Protein AF-A0A397GED1-F1 (afdb_monomer_lite)

Organism: Aspergillus thermomutatus (NCBI:txid41047)

Secondary structure (DSSP, 8-state):
-GGGS-HHHHHHTT--SPPPSSHHHHHHHHHH-HHHHHHH-HHHHHHHHHHHHHHHHHHHTS-HHHHHHHHHTT-

pLDDT: mean 95.15, std 4.23, range [76.38, 98.56]

InterPro domains:
  IPR008146 Glutamine synthetase, catalytic domain [PF00120] (5-61)
  IPR014746 Glutamine synthetase/guanido kinase, catalytic domain [SSF55931] (14-73)

Sequence (75 aa):
DAATLTDAQRQDLGITTPLPKTLAQSLDALESDLALRELLGPFLVRNYVIVKRAEAKKLAAMGDEERRTWLIERY

Foldseek 3Di:
DLVPDDPVRCVVVVVPDDDDPDPVSVLVVLLPDPVNCVVVPVVVSVVVSVVSVVVVVVLVPDDPVRSVVVVVVPD

Structure (mmCIF, N/CA/C/O backbone):
data_AF-A0A397GED1-F1
#
_entry.id   AF-A0A397GED1-F1
#
loop_
_atom_site.group_PDB
_atom_site.id
_atom_site.type_symbol
_atom_site.label_atom_id
_atom_site.label_alt_id
_atom_site.label_comp_id
_atom_site.label_asym_id
_atom_site.label_entity_id
_atom_site.label_seq_id
_atom_site.pdbx_PDB_ins_code
_atom_site.Cartn_x
_atom_site.Cartn_y
_atom_site.Cartn_z
_atom_site.occupancy
_atom_site.B_iso_or_equiv
_atom_site.auth_seq_id
_atom_site.auth_comp_id
_atom_site.auth_asym_id
_atom_site.auth_atom_id
_atom_site.pdbx_PDB_model_num
ATOM 1 N N . ASP A 1 1 ? -4.072 16.807 11.901 1.00 76.38 1 ASP A N 1
ATOM 2 C CA . ASP A 1 1 ? -3.749 15.724 10.957 1.00 76.38 1 ASP A CA 1
ATOM 3 C C . ASP A 1 1 ? -3.220 14.549 11.773 1.00 76.38 1 ASP A C 1
ATOM 5 O O . ASP A 1 1 ? -2.404 14.775 12.657 1.00 76.38 1 ASP A O 1
ATOM 9 N N . ALA A 1 2 ? -3.702 13.322 11.559 1.00 78.00 2 ALA A N 1
ATOM 10 C CA . ALA A 1 2 ? -3.199 12.166 12.306 1.00 78.00 2 ALA A CA 1
ATOM 11 C C . ALA A 1 2 ? -1.692 11.961 12.072 1.00 78.00 2 ALA A C 1
ATOM 13 O O . ALA A 1 2 ? -1.001 11.452 12.950 1.00 78.00 2 ALA A O 1
ATOM 14 N N . ALA A 1 3 ? -1.161 12.408 10.926 1.00 82.75 3 ALA A N 1
ATOM 15 C CA . ALA A 1 3 ? 0.264 12.335 10.626 1.00 82.75 3 ALA A CA 1
ATOM 16 C C . ALA A 1 3 ? 1.140 13.180 11.569 1.00 82.75 3 ALA A C 1
ATOM 18 O O . ALA A 1 3 ? 2.291 12.808 11.786 1.00 82.75 3 ALA A O 1
A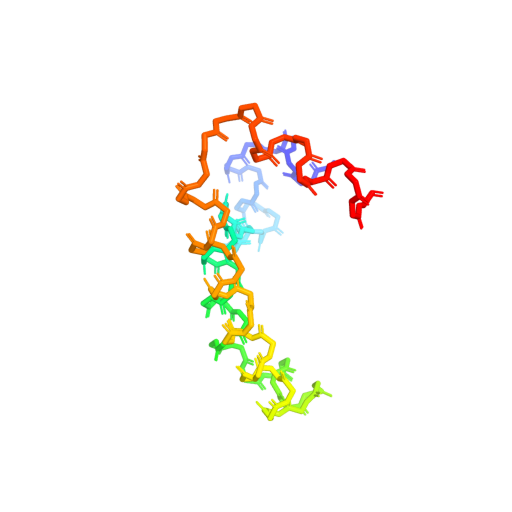TOM 19 N N . THR A 1 4 ? 0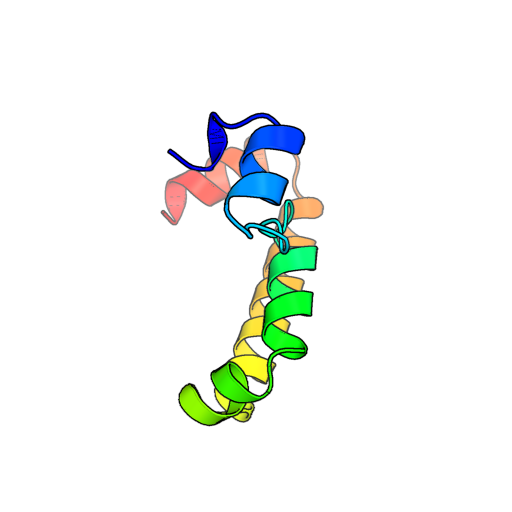.610 14.249 12.176 1.00 90.00 4 THR A N 1
ATOM 20 C CA . THR A 1 4 ? 1.375 15.166 13.045 1.00 90.00 4 THR A CA 1
ATOM 21 C C . THR A 1 4 ? 1.416 14.740 14.513 1.00 90.00 4 THR A C 1
ATOM 23 O O . THR A 1 4 ? 2.035 15.422 15.324 1.00 90.00 4 THR A O 1
ATOM 26 N N . LEU A 1 5 ? 0.730 13.655 14.876 1.00 91.50 5 LEU A N 1
ATOM 27 C CA . LEU A 1 5 ? 0.654 13.166 16.251 1.00 91.50 5 LEU A CA 1
ATOM 28 C C . LEU A 1 5 ? 1.857 12.290 16.602 1.00 91.50 5 LEU A C 1
ATOM 30 O O . LEU A 1 5 ? 2.305 11.476 15.784 1.00 91.50 5 LEU A O 1
ATOM 34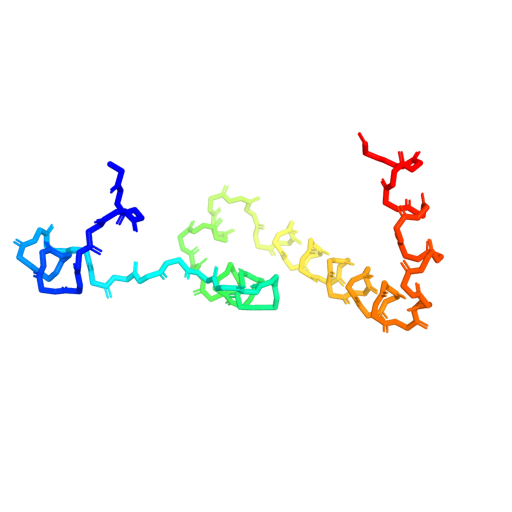 N N . THR A 1 6 ? 2.325 12.403 17.844 1.00 92.62 6 THR A N 1
ATOM 35 C CA . THR A 1 6 ? 3.248 11.420 18.423 1.00 92.62 6 THR A CA 1
ATOM 36 C C . THR A 1 6 ? 2.545 10.076 18.603 1.00 92.62 6 THR A C 1
ATOM 38 O O . THR A 1 6 ? 1.315 9.998 18.630 1.00 92.62 6 THR A O 1
ATOM 41 N N . ASP A 1 7 ? 3.316 9.003 18.758 1.00 90.00 7 ASP A N 1
ATOM 42 C CA . ASP A 1 7 ? 2.745 7.667 18.962 1.00 90.00 7 ASP A CA 1
ATOM 43 C C . ASP A 1 7 ? 1.892 7.597 20.240 1.00 90.00 7 ASP A C 1
ATOM 45 O O . ASP A 1 7 ? 0.819 6.999 20.228 1.00 90.00 7 ASP A O 1
ATOM 49 N N . ALA A 1 8 ? 2.295 8.299 21.307 1.00 92.44 8 ALA A N 1
ATOM 50 C CA . ALA A 1 8 ? 1.512 8.402 22.540 1.00 92.44 8 ALA A CA 1
ATOM 51 C C . ALA A 1 8 ? 0.155 9.089 22.307 1.00 92.44 8 ALA A C 1
ATOM 53 O O . ALA A 1 8 ? -0.882 8.568 22.706 1.00 92.44 8 ALA A O 1
ATOM 54 N N . GLN A 1 9 ? 0.138 10.208 21.575 1.00 94.75 9 GLN A N 1
ATOM 55 C CA . GLN A 1 9 ? -1.106 10.908 21.241 1.00 94.75 9 GLN A CA 1
ATOM 56 C C . GLN A 1 9 ? -2.032 10.063 20.355 1.00 94.75 9 GLN A C 1
ATOM 58 O O . GLN A 1 9 ? -3.250 10.144 20.482 1.00 94.75 9 GLN A O 1
ATOM 63 N N . ARG A 1 10 ? -1.477 9.244 19.449 1.00 93.25 10 ARG A N 1
ATOM 64 C CA . ARG A 1 10 ? -2.270 8.300 18.642 1.00 93.25 10 ARG A CA 1
ATOM 65 C C . ARG A 1 10 ? -2.902 7.223 19.514 1.00 93.25 10 ARG A C 1
ATOM 67 O O . ARG A 1 10 ? -4.087 6.943 19.347 1.00 93.25 10 ARG A O 1
ATOM 74 N N . GLN A 1 11 ? -2.129 6.663 20.442 1.00 91.69 11 GLN A N 1
ATOM 75 C CA . GLN A 1 11 ? -2.596 5.653 21.386 1.00 91.69 11 GLN A CA 1
ATOM 76 C C . GLN A 1 11 ? -3.766 6.184 22.229 1.00 91.69 11 GLN A C 1
ATOM 78 O O . GLN A 1 11 ? -4.801 5.521 22.303 1.00 91.69 11 GLN A O 1
ATOM 83 N N . ASP A 1 12 ? -3.639 7.399 22.775 1.00 95.25 12 ASP A N 1
ATOM 84 C CA . ASP A 1 12 ? -4.674 8.053 23.592 1.00 95.25 12 ASP A CA 1
ATOM 85 C C . ASP A 1 12 ? -5.978 8.303 22.818 1.00 95.25 12 ASP A C 1
ATOM 87 O O . ASP A 1 12 ? -7.067 8.285 23.390 1.00 95.25 12 ASP A O 1
ATOM 91 N N . LEU A 1 13 ? -5.884 8.499 21.500 1.00 94.31 13 LEU A N 1
ATOM 92 C CA . LEU A 1 13 ? -7.030 8.693 20.608 1.00 94.31 13 LEU A CA 1
ATOM 93 C C . LEU A 1 13 ? -7.569 7.382 20.008 1.00 94.31 13 LEU A C 1
ATOM 95 O O . LEU A 1 13 ? -8.451 7.418 19.151 1.00 94.31 13 LEU A O 1
ATOM 99 N N . GLY A 1 14 ? -7.036 6.223 20.411 1.00 94.56 14 GLY A N 1
ATOM 100 C CA . GLY A 1 14 ? -7.438 4.918 19.878 1.00 94.56 14 GLY A CA 1
ATOM 101 C C . GLY A 1 14 ? -6.970 4.647 18.443 1.00 94.56 14 GLY A C 1
ATOM 102 O O . GLY A 1 14 ? -7.406 3.675 17.823 1.00 94.56 14 GLY A O 1
ATOM 103 N N . ILE A 1 15 ? -6.059 5.462 17.904 1.00 92.44 15 ILE A N 1
ATOM 104 C CA . ILE A 1 15 ? -5.452 5.272 16.583 1.00 92.44 15 ILE A CA 1
ATOM 105 C C . ILE A 1 15 ? -4.365 4.202 16.712 1.00 92.44 15 ILE A C 1
ATOM 107 O O . ILE A 1 15 ? -3.179 4.487 16.858 1.00 92.44 15 ILE A O 1
ATOM 111 N N . THR A 1 16 ? -4.797 2.946 16.694 1.00 90.06 16 THR A N 1
ATOM 112 C CA . THR A 1 16 ? -3.945 1.775 16.961 1.00 90.06 16 THR A CA 1
ATOM 113 C C . THR A 1 16 ? -3.458 1.080 15.694 1.00 90.06 16 THR A C 1
ATOM 115 O O . THR A 1 16 ? -2.513 0.296 15.741 1.00 90.06 16 THR A O 1
ATOM 118 N N . THR A 1 17 ? -4.071 1.374 14.546 1.00 89.75 17 THR A N 1
ATOM 119 C CA . THR A 1 17 ? -3.700 0.795 13.251 1.00 89.75 17 THR A CA 1
ATOM 120 C C . THR A 1 17 ? -3.063 1.868 12.365 1.00 89.75 17 THR A C 1
ATOM 122 O O . THR A 1 17 ? -3.770 2.745 11.863 1.00 89.75 17 THR A O 1
ATOM 125 N N . PRO A 1 18 ? -1.733 1.851 12.169 1.00 87.94 18 PRO A N 1
ATOM 126 C CA . PRO A 1 18 ? -1.075 2.781 11.262 1.00 87.94 18 PRO A CA 1
ATOM 127 C C . PRO A 1 18 ? -1.397 2.440 9.804 1.00 87.94 18 PRO A C 1
ATOM 129 O O . PRO A 1 18 ? -1.584 1.276 9.447 1.00 87.94 18 PRO A O 1
ATOM 132 N N . LEU A 1 19 ? -1.396 3.457 8.941 1.00 91.75 19 LEU A N 1
ATOM 133 C CA . LEU A 1 19 ? -1.485 3.228 7.502 1.00 91.75 19 LEU A CA 1
ATOM 134 C C . LEU A 1 19 ? -0.257 2.444 6.999 1.00 91.75 19 LEU A C 1
ATOM 136 O O . LEU A 1 19 ? 0.862 2.678 7.476 1.00 91.75 19 LEU A O 1
ATOM 140 N N . PRO A 1 20 ? -0.439 1.561 6.002 1.00 96.06 20 PRO A N 1
ATOM 141 C CA . PRO A 1 20 ? 0.663 0.940 5.279 1.00 96.06 20 PRO A CA 1
ATOM 142 C C . PRO A 1 20 ? 1.648 1.979 4.723 1.00 96.06 20 PRO A C 1
ATOM 144 O O . PRO A 1 20 ? 1.237 2.998 4.170 1.00 96.06 20 PRO A O 1
ATOM 147 N N . LYS A 1 21 ? 2.953 1.717 4.842 1.00 95.12 21 LYS A N 1
ATOM 148 C CA . LYS A 1 21 ? 4.027 2.636 4.415 1.00 95.12 21 LYS A CA 1
ATOM 149 C C . LYS A 1 21 ? 4.542 2.357 3.006 1.00 95.12 21 LYS A C 1
ATOM 151 O O . LYS A 1 21 ? 5.327 3.134 2.472 1.00 95.12 21 LYS A O 1
ATOM 156 N N . THR A 1 22 ? 4.140 1.238 2.413 1.00 96.12 22 THR A N 1
ATOM 157 C CA . THR A 1 22 ? 4.533 0.848 1.059 1.00 96.12 22 THR A CA 1
ATOM 158 C C . THR A 1 22 ? 3.332 0.320 0.294 1.00 96.12 22 THR A C 1
ATOM 160 O O . THR A 1 22 ? 2.400 -0.221 0.889 1.00 96.12 22 THR A O 1
ATOM 163 N N . LEU A 1 23 ? 3.384 0.407 -1.039 1.00 96.56 23 LEU A N 1
ATOM 164 C CA . LEU A 1 23 ? 2.354 -0.179 -1.896 1.00 96.56 23 LEU A CA 1
ATOM 165 C C . LEU A 1 23 ? 2.176 -1.679 -1.618 1.00 96.56 23 LEU A C 1
ATOM 167 O O . LEU A 1 23 ? 1.049 -2.151 -1.579 1.00 96.56 23 LEU A O 1
ATOM 171 N N . ALA A 1 24 ? 3.264 -2.418 -1.376 1.00 97.44 24 ALA A N 1
ATOM 172 C CA . ALA A 1 24 ? 3.186 -3.839 -1.035 1.00 97.44 24 ALA A CA 1
ATOM 173 C C . ALA A 1 24 ? 2.349 -4.066 0.235 1.00 97.44 24 ALA A C 1
ATOM 175 O O . ALA A 1 24 ? 1.389 -4.828 0.199 1.00 97.44 24 ALA A O 1
ATOM 176 N N . GLN A 1 25 ? 2.629 -3.312 1.305 1.00 98.12 25 GLN A N 1
ATOM 177 C CA . GLN A 1 25 ? 1.848 -3.378 2.542 1.00 98.12 25 GLN A CA 1
ATOM 178 C C . GLN A 1 25 ? 0.382 -2.971 2.320 1.00 98.12 25 GLN A C 1
ATOM 180 O O . GLN A 1 25 ? -0.510 -3.567 2.916 1.00 98.12 25 GLN A O 1
ATOM 185 N N . SER A 1 26 ? 0.106 -1.983 1.459 1.00 98.19 26 SER A N 1
ATOM 186 C CA . SER A 1 26 ? -1.269 -1.594 1.115 1.00 98.19 26 SER A CA 1
ATOM 187 C C . SER A 1 26 ? -2.026 -2.711 0.398 1.00 98.19 26 SER A C 1
ATOM 189 O O . SER A 1 26 ? -3.199 -2.935 0.686 1.00 98.19 26 SER A O 1
ATOM 191 N N . LEU A 1 27 ? -1.370 -3.413 -0.530 1.00 98.38 27 LEU A N 1
ATOM 192 C CA . LEU A 1 27 ? -1.975 -4.525 -1.264 1.00 98.38 27 LEU A CA 1
ATOM 193 C C . LEU A 1 27 ? -2.215 -5.735 -0.355 1.00 98.38 27 LEU A C 1
ATOM 195 O O . LEU A 1 27 ? -3.267 -6.357 -0.462 1.00 98.38 27 LEU A O 1
ATOM 199 N N . ASP A 1 28 ? -1.292 -6.025 0.564 1.00 98.25 28 ASP A N 1
ATOM 200 C CA . ASP A 1 28 ? -1.447 -7.104 1.547 1.00 98.25 28 ASP A CA 1
ATOM 201 C C . ASP A 1 28 ? -2.585 -6.806 2.538 1.00 98.25 28 ASP A C 1
ATOM 203 O O . ASP A 1 28 ? -3.386 -7.690 2.857 1.00 98.25 28 ASP A O 1
ATOM 207 N N . ALA A 1 29 ? -2.707 -5.548 2.981 1.00 98.06 29 ALA A N 1
ATOM 208 C CA . ALA A 1 29 ? -3.807 -5.098 3.830 1.00 98.06 29 ALA A CA 1
ATOM 209 C C . ALA A 1 29 ? -5.164 -5.231 3.118 1.00 98.06 29 ALA A C 1
ATOM 211 O O . ALA A 1 29 ? -6.099 -5.789 3.685 1.00 98.06 29 ALA A O 1
ATOM 212 N N . LEU A 1 30 ? -5.257 -4.800 1.854 1.00 98.00 30 LEU A N 1
ATOM 213 C CA . LEU A 1 30 ? -6.476 -4.933 1.049 1.00 98.00 30 LEU A CA 1
ATOM 214 C C . LEU A 1 30 ? -6.852 -6.403 0.793 1.00 98.00 30 LEU A C 1
ATOM 216 O O . LEU A 1 30 ? -8.026 -6.763 0.830 1.00 98.00 30 LEU A O 1
ATOM 220 N N . GLU A 1 31 ? -5.869 -7.265 0.533 1.00 97.56 31 GLU A N 1
ATOM 221 C CA . GLU A 1 31 ? -6.095 -8.699 0.314 1.00 97.56 31 GLU A CA 1
ATOM 222 C C . GLU A 1 31 ? -6.556 -9.418 1.596 1.00 97.56 31 GLU A C 1
ATOM 224 O O . GLU A 1 31 ? -7.269 -10.421 1.519 1.00 97.56 31 GLU A O 1
ATOM 229 N N . SER A 1 32 ? -6.213 -8.885 2.770 1.00 97.50 32 SER A N 1
ATOM 230 C CA . SER A 1 32 ? -6.583 -9.448 4.076 1.00 97.50 32 SER A CA 1
ATOM 231 C C . SER A 1 32 ? -7.902 -8.898 4.640 1.00 97.50 32 SER A C 1
ATOM 233 O O . SER A 1 32 ? -8.481 -9.514 5.533 1.00 97.50 32 SER A O 1
ATOM 235 N N . ASP A 1 33 ? -8.403 -7.774 4.123 1.00 97.75 33 ASP A N 1
ATOM 236 C CA . ASP A 1 33 ? -9.637 -7.142 4.597 1.00 97.75 33 ASP A CA 1
ATOM 237 C C . ASP A 1 33 ? -10.881 -7.799 3.975 1.00 97.75 33 ASP A C 1
ATOM 239 O O . ASP A 1 33 ? -11.264 -7.526 2.835 1.00 97.75 33 ASP A O 1
ATOM 243 N N . LEU A 1 34 ? -11.519 -8.697 4.732 1.00 97.69 34 LEU A N 1
ATOM 244 C CA . LEU A 1 34 ? -12.718 -9.412 4.287 1.00 97.69 34 LEU A CA 1
ATOM 245 C C . LEU A 1 34 ? -13.896 -8.471 4.010 1.00 97.69 34 LEU A C 1
ATOM 247 O O . LEU A 1 34 ? -14.575 -8.652 3.002 1.00 97.69 34 LEU A O 1
ATOM 251 N N . ALA A 1 35 ? -14.103 -7.452 4.845 1.00 98.06 35 ALA A N 1
ATOM 252 C CA . ALA A 1 35 ? -15.229 -6.535 4.702 1.00 98.06 35 ALA A CA 1
ATOM 253 C C . ALA A 1 35 ? -15.102 -5.706 3.417 1.00 98.06 35 ALA A C 1
ATOM 255 O O . ALA A 1 35 ? -16.055 -5.595 2.644 1.00 98.06 35 ALA A O 1
ATOM 256 N N . LEU A 1 36 ? -13.906 -5.181 3.131 1.00 97.31 36 LEU A N 1
ATOM 257 C CA . LEU A 1 36 ? -13.649 -4.466 1.882 1.00 97.31 36 LEU A CA 1
ATOM 258 C C . LEU A 1 36 ? -13.700 -5.391 0.666 1.00 97.31 36 LEU A C 1
ATOM 260 O O . LEU A 1 36 ? -14.199 -4.991 -0.386 1.00 97.31 36 LEU A O 1
ATOM 264 N N . ARG A 1 37 ? -13.225 -6.634 0.788 1.00 98.31 37 ARG A N 1
ATOM 265 C CA . ARG A 1 37 ? -13.322 -7.629 -0.289 1.00 98.31 37 ARG A CA 1
ATOM 266 C C . ARG A 1 37 ? -14.762 -7.983 -0.625 1.00 98.31 37 ARG A C 1
ATOM 268 O O . ARG A 1 37 ? -15.078 -8.104 -1.805 1.00 98.31 37 ARG A O 1
ATOM 275 N N . GLU A 1 38 ? -15.617 -8.146 0.375 1.00 98.19 38 GLU A N 1
ATOM 276 C CA . GLU A 1 38 ? -17.046 -8.396 0.183 1.00 98.19 38 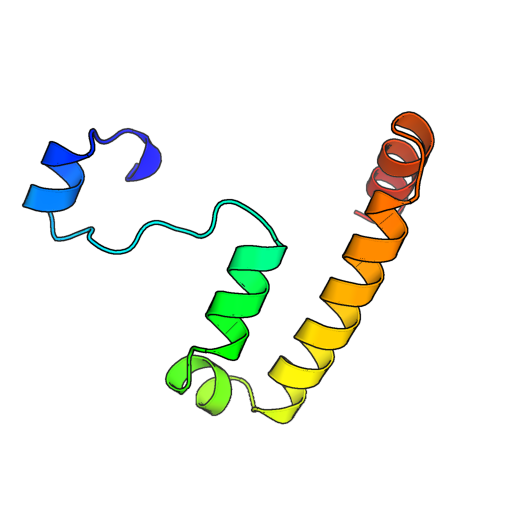GLU A CA 1
ATOM 277 C C . GLU A 1 38 ? -17.746 -7.180 -0.428 1.00 98.19 38 GLU A C 1
ATOM 279 O O . GLU A 1 38 ? -18.502 -7.335 -1.385 1.00 98.19 38 GLU A O 1
ATOM 284 N N . LEU A 1 39 ? -17.426 -5.974 0.050 1.00 98.25 39 LEU A N 1
ATOM 285 C CA . LEU A 1 39 ? -18.001 -4.725 -0.448 1.00 98.25 39 LEU A CA 1
ATOM 286 C C . LEU A 1 39 ? -17.636 -4.439 -1.913 1.00 98.25 39 LEU A C 1
ATOM 288 O O . LEU A 1 39 ? -18.491 -4.043 -2.701 1.00 98.25 39 LEU A O 1
ATOM 292 N N . LEU A 1 40 ? -16.363 -4.607 -2.277 1.00 97.75 40 LEU A N 1
ATOM 293 C CA . LEU A 1 40 ? -15.843 -4.277 -3.610 1.00 97.75 40 LEU A CA 1
ATOM 294 C C . LEU A 1 40 ? -16.000 -5.424 -4.618 1.00 97.75 40 LEU A C 1
ATOM 296 O O . LEU A 1 40 ? -15.914 -5.206 -5.827 1.00 97.75 40 LEU A O 1
ATOM 300 N N . GLY A 1 41 ? -16.195 -6.649 -4.135 1.00 98.25 41 GLY A N 1
ATOM 301 C CA . GLY A 1 41 ? -16.177 -7.861 -4.940 1.00 98.25 41 GLY A CA 1
ATOM 302 C C . GLY A 1 41 ? -14.820 -8.577 -4.855 1.00 98.25 41 GLY A C 1
ATOM 303 O O . GLY A 1 41 ? -13.806 -8.048 -5.328 1.00 98.25 41 GLY A O 1
ATOM 304 N N . PRO A 1 42 ? -14.768 -9.828 -4.354 1.00 96.88 42 PRO A N 1
ATOM 305 C CA . PRO A 1 42 ? -13.504 -10.541 -4.151 1.00 96.88 42 PRO A CA 1
ATOM 306 C C . PRO A 1 42 ? -12.693 -10.743 -5.438 1.00 96.88 42 PRO A C 1
ATOM 308 O O . PRO A 1 42 ? -11.462 -10.743 -5.412 1.00 96.88 42 PRO A O 1
ATOM 311 N N . PHE A 1 43 ? -13.375 -10.891 -6.578 1.00 98.06 43 PHE A N 1
ATOM 312 C CA . PHE A 1 43 ? -12.728 -11.032 -7.882 1.00 98.06 43 PHE A CA 1
ATOM 313 C C . PHE A 1 43 ? -12.055 -9.733 -8.344 1.00 98.06 43 PHE A C 1
ATOM 315 O O . PHE A 1 43 ? -10.937 -9.777 -8.861 1.00 98.06 43 PHE A O 1
ATOM 322 N N . LEU A 1 44 ? -12.699 -8.582 -8.113 1.00 98.25 44 LEU A N 1
ATOM 323 C CA . LEU A 1 44 ? -12.125 -7.272 -8.414 1.00 98.25 44 LEU A CA 1
ATOM 324 C C . LEU A 1 44 ? -10.857 -7.052 -7.589 1.00 98.25 44 LEU A C 1
ATOM 326 O O . LEU A 1 44 ? -9.810 -6.748 -8.158 1.00 98.25 44 LEU A O 1
ATOM 330 N N . VAL A 1 45 ? -10.9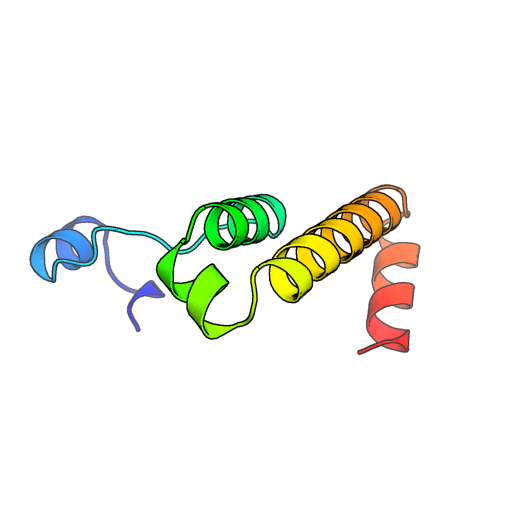35 -7.272 -6.272 1.00 98.44 45 VAL A N 1
ATOM 331 C CA . VAL A 1 45 ? -9.788 -7.094 -5.372 1.00 98.44 45 VAL A CA 1
ATOM 332 C C . VAL A 1 45 ? -8.624 -7.993 -5.781 1.00 98.44 45 VAL A C 1
ATOM 334 O O . VAL A 1 45 ? -7.508 -7.505 -5.956 1.00 98.44 45 VAL A O 1
ATOM 337 N N . ARG A 1 46 ? -8.882 -9.283 -6.026 1.00 98.19 46 ARG A N 1
ATOM 338 C CA . ARG A 1 46 ? -7.847 -10.231 -6.462 1.00 98.19 46 ARG A CA 1
ATOM 339 C C . ARG A 1 46 ? -7.140 -9.763 -7.734 1.00 98.19 46 ARG A C 1
ATOM 341 O O . ARG A 1 46 ? -5.912 -9.751 -7.788 1.00 98.19 46 ARG A O 1
ATOM 348 N N . ASN A 1 47 ? -7.894 -9.377 -8.761 1.00 98.56 47 ASN A N 1
ATOM 349 C CA . ASN A 1 47 ? -7.299 -8.961 -10.032 1.00 98.56 47 ASN A CA 1
ATOM 350 C C . ASN A 1 47 ? -6.565 -7.621 -9.913 1.00 98.56 47 ASN A C 1
ATOM 352 O O . ASN A 1 47 ? -5.484 -7.472 -10.480 1.00 98.56 47 ASN A O 1
ATOM 356 N N . TYR A 1 48 ? -7.104 -6.677 -9.139 1.00 98.38 48 TYR A N 1
ATOM 357 C CA . TYR A 1 48 ? -6.442 -5.408 -8.852 1.00 98.38 48 TYR A CA 1
ATOM 358 C C . TYR A 1 48 ? -5.080 -5.626 -8.182 1.00 98.38 48 TYR A C 1
ATOM 360 O O . TYR A 1 48 ? -4.072 -5.081 -8.633 1.00 98.38 48 TYR A O 1
ATOM 368 N N . VAL A 1 49 ? -5.029 -6.486 -7.160 1.00 98.44 49 VAL A N 1
ATOM 369 C CA . VAL A 1 49 ? -3.789 -6.836 -6.456 1.00 98.44 49 VAL A CA 1
ATOM 370 C C . VAL A 1 49 ? -2.769 -7.472 -7.406 1.00 98.44 49 VAL A C 1
ATOM 372 O O . VAL A 1 49 ? -1.606 -7.068 -7.402 1.00 98.44 49 VAL A O 1
ATOM 375 N N . ILE A 1 50 ? -3.188 -8.408 -8.268 1.00 98.50 50 ILE A N 1
ATOM 376 C CA . ILE A 1 50 ? -2.308 -9.029 -9.277 1.00 98.50 50 ILE A CA 1
ATOM 377 C C . ILE A 1 50 ? -1.694 -7.967 -10.198 1.00 98.50 50 ILE A C 1
ATOM 379 O O . ILE A 1 50 ? -0.473 -7.933 -10.372 1.00 98.50 50 ILE A O 1
ATOM 383 N N . VAL A 1 51 ? -2.523 -7.082 -10.759 1.00 98.38 51 VAL A N 1
ATOM 384 C CA . VAL A 1 51 ? -2.066 -6.032 -11.681 1.00 98.38 51 VAL A CA 1
ATOM 385 C C . VAL A 1 51 ? -1.112 -5.067 -10.979 1.00 98.38 51 VAL A C 1
ATOM 387 O O . VAL A 1 51 ? -0.038 -4.788 -11.509 1.00 98.38 51 VAL A O 1
ATOM 390 N N . LYS A 1 52 ? -1.444 -4.601 -9.770 1.00 97.81 52 LYS A N 1
ATOM 391 C CA . LYS A 1 52 ? -0.599 -3.652 -9.031 1.00 97.81 52 LYS A CA 1
ATOM 392 C C . LYS A 1 52 ? 0.722 -4.255 -8.565 1.00 97.81 52 LYS A C 1
ATOM 394 O O . LYS A 1 52 ? 1.740 -3.569 -8.622 1.00 97.81 52 LYS A O 1
ATOM 399 N N . ARG A 1 53 ? 0.760 -5.538 -8.190 1.00 98.31 53 ARG A N 1
ATOM 400 C CA . ARG A 1 53 ? 2.026 -6.237 -7.904 1.00 98.31 53 ARG A CA 1
ATOM 401 C C . ARG A 1 53 ? 2.897 -6.350 -9.164 1.00 98.31 53 ARG A C 1
ATOM 403 O O . ARG A 1 53 ? 4.103 -6.115 -9.093 1.00 98.31 53 ARG A O 1
ATOM 410 N N . ALA A 1 54 ? 2.304 -6.660 -10.320 1.00 98.00 54 ALA A N 1
ATOM 411 C CA . ALA A 1 54 ? 3.033 -6.732 -11.589 1.00 98.00 54 ALA A CA 1
ATOM 412 C C . ALA A 1 54 ? 3.570 -5.360 -12.038 1.00 98.00 54 ALA A C 1
ATOM 414 O O . ALA A 1 54 ? 4.732 -5.252 -12.432 1.00 98.00 54 ALA A O 1
ATOM 415 N N . GLU A 1 55 ? 2.755 -4.309 -11.928 1.00 96.50 55 GLU A N 1
ATOM 416 C CA . GLU A 1 55 ? 3.155 -2.924 -12.198 1.00 96.50 55 GLU A CA 1
ATOM 417 C C . GLU A 1 55 ? 4.303 -2.490 -11.279 1.00 96.50 55 GLU A C 1
ATOM 419 O O . GLU A 1 55 ? 5.323 -2.005 -11.763 1.00 96.50 55 GLU A O 1
ATOM 424 N N . ALA A 1 56 ? 4.194 -2.742 -9.971 1.00 95.50 56 ALA A N 1
ATOM 425 C CA . ALA A 1 56 ? 5.242 -2.416 -9.008 1.00 95.50 56 ALA A CA 1
ATOM 426 C C . ALA A 1 56 ? 6.565 -3.124 -9.332 1.00 95.50 56 ALA A C 1
ATOM 428 O O . ALA 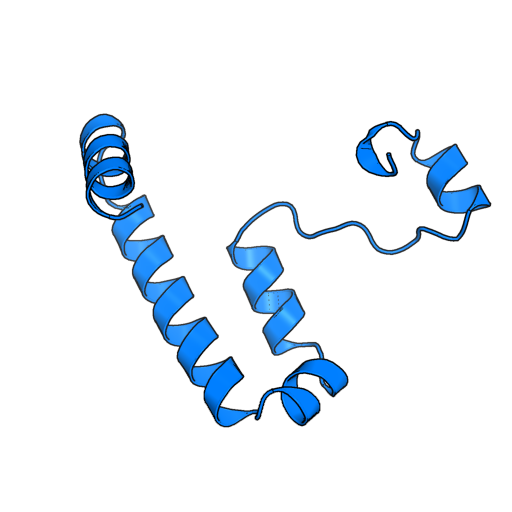A 1 56 ? 7.621 -2.495 -9.304 1.00 95.50 56 ALA A O 1
ATOM 429 N N . LYS A 1 57 ? 6.517 -4.412 -9.703 1.00 96.75 57 LYS A N 1
ATOM 430 C CA . LYS A 1 57 ? 7.705 -5.165 -10.132 1.00 96.75 57 LYS A CA 1
ATOM 431 C C . LYS A 1 57 ? 8.336 -4.562 -11.387 1.00 96.75 57 LYS A C 1
ATOM 433 O O . LYS A 1 57 ? 9.557 -4.464 -11.459 1.00 96.75 57 LYS A O 1
ATOM 438 N N . LYS A 1 58 ? 7.519 -4.152 -12.362 1.00 95.50 58 LYS A N 1
ATOM 439 C CA . LYS A 1 58 ? 7.994 -3.488 -13.581 1.00 95.50 58 LYS A CA 1
ATOM 440 C C . LYS A 1 58 ? 8.681 -2.161 -13.255 1.00 95.50 58 LYS A C 1
ATOM 442 O O . LYS A 1 58 ? 9.788 -1.931 -13.722 1.00 95.50 58 LYS A O 1
ATOM 447 N N . LEU A 1 59 ? 8.052 -1.322 -12.434 1.00 94.75 59 LEU A N 1
ATOM 448 C CA . LEU A 1 59 ? 8.605 -0.030 -12.021 1.00 94.75 59 LEU A CA 1
ATOM 449 C C . LEU A 1 59 ? 9.891 -0.178 -11.204 1.00 94.75 59 LEU A C 1
ATOM 451 O O . LEU A 1 59 ? 10.802 0.625 -11.349 1.00 94.75 59 LEU A O 1
ATOM 455 N N . ALA A 1 60 ? 9.984 -1.201 -10.353 1.00 93.94 60 ALA A N 1
ATOM 456 C CA . ALA A 1 60 ? 11.178 -1.466 -9.553 1.00 93.94 60 ALA A CA 1
ATOM 457 C C . ALA A 1 60 ? 12.382 -1.930 -10.390 1.00 93.94 60 ALA A C 1
ATOM 459 O O . ALA A 1 60 ? 13.511 -1.827 -9.924 1.00 93.94 60 ALA A O 1
ATOM 460 N N . ALA A 1 61 ? 12.144 -2.448 -11.598 1.00 96.62 61 ALA A N 1
ATOM 461 C CA . ALA A 1 61 ? 13.194 -2.866 -12.522 1.00 96.62 61 ALA A CA 1
ATOM 462 C C . ALA A 1 61 ? 13.725 -1.720 -13.407 1.00 96.62 61 ALA A C 1
ATOM 464 O O . ALA A 1 61 ? 14.728 -1.911 -14.089 1.00 96.62 61 ALA A O 1
ATOM 465 N N . MET A 1 62 ? 13.057 -0.562 -13.417 1.00 96.38 62 MET A N 1
ATOM 466 C CA . MET A 1 62 ? 13.469 0.619 -14.184 1.00 96.38 62 MET A CA 1
ATOM 467 C C . MET A 1 62 ? 14.571 1.399 -13.464 1.00 96.38 62 MET A C 1
ATOM 469 O O . MET A 1 62 ? 14.617 1.432 -12.231 1.00 96.38 62 MET A O 1
ATOM 473 N N . GLY A 1 63 ? 15.413 2.094 -14.234 1.00 96.94 63 GLY A N 1
ATOM 474 C CA . GLY A 1 63 ? 16.317 3.107 -13.680 1.00 96.94 63 GLY A CA 1
ATOM 475 C C . GLY A 1 63 ? 15.546 4.305 -13.109 1.00 96.94 63 GLY A C 1
ATOM 476 O O . GLY A 1 63 ? 14.395 4.534 -13.473 1.00 96.94 63 GLY A O 1
ATOM 477 N N . ASP A 1 64 ? 16.158 5.101 -12.228 1.00 95.50 64 ASP A N 1
ATOM 478 C CA . ASP A 1 64 ? 15.448 6.191 -11.537 1.00 95.50 64 ASP A CA 1
ATOM 479 C C . ASP A 1 64 ? 14.860 7.251 -12.484 1.00 95.50 64 ASP A C 1
ATOM 481 O O . ASP A 1 64 ? 13.696 7.632 -12.327 1.00 95.50 64 ASP A O 1
ATOM 485 N N . GLU A 1 65 ? 15.622 7.700 -13.488 1.00 96.62 65 GLU A N 1
ATOM 486 C CA . GLU A 1 65 ? 15.123 8.660 -14.483 1.00 96.62 65 GLU A CA 1
ATOM 487 C C . GLU A 1 65 ? 14.056 8.050 -15.393 1.00 96.62 65 GLU A C 1
ATOM 489 O O . GLU A 1 65 ? 13.025 8.673 -15.639 1.00 96.62 65 GLU A O 1
ATOM 494 N N . GLU A 1 66 ? 14.265 6.811 -15.844 1.00 96.88 66 GLU A N 1
ATOM 495 C CA . GLU A 1 66 ? 13.296 6.071 -16.656 1.00 96.88 66 GLU A CA 1
ATOM 496 C C . GLU A 1 66 ? 11.967 5.919 -15.906 1.00 96.88 66 GLU A C 1
ATOM 498 O O . GLU A 1 66 ? 10.905 6.256 -16.432 1.00 96.88 66 GLU A O 1
ATOM 503 N N . ARG A 1 67 ? 12.029 5.484 -14.644 1.00 96.25 67 ARG A N 1
ATOM 504 C CA . ARG A 1 67 ? 10.873 5.340 -13.758 1.00 96.25 67 ARG A CA 1
ATOM 505 C C . ARG A 1 67 ? 10.148 6.668 -13.571 1.00 96.25 67 ARG A C 1
ATOM 507 O O . ARG A 1 67 ? 8.920 6.703 -13.622 1.00 96.25 67 ARG A O 1
ATOM 514 N N . ARG A 1 68 ? 10.889 7.761 -13.355 1.00 95.19 68 ARG A N 1
ATOM 515 C CA . ARG A 1 68 ? 10.318 9.104 -13.194 1.00 95.19 68 ARG A CA 1
ATOM 516 C C . ARG A 1 68 ? 9.583 9.552 -14.456 1.00 95.19 68 ARG A C 1
ATOM 518 O O . ARG A 1 68 ? 8.442 9.992 -14.353 1.00 95.19 68 ARG A O 1
ATOM 525 N N . THR A 1 69 ? 10.208 9.419 -15.622 1.00 96.31 69 THR A N 1
ATOM 526 C CA . THR A 1 69 ? 9.592 9.765 -16.912 1.00 96.31 69 THR A CA 1
ATOM 527 C C . THR A 1 69 ? 8.341 8.928 -17.160 1.00 96.31 69 THR A C 1
ATOM 529 O O . THR A 1 69 ? 7.287 9.481 -17.461 1.00 96.31 69 THR A O 1
ATOM 532 N N . TRP A 1 70 ? 8.414 7.614 -16.924 1.00 94.69 70 TRP A N 1
ATOM 533 C CA . TRP A 1 70 ? 7.281 6.705 -17.100 1.00 94.69 70 TRP A CA 1
ATOM 534 C C . TRP A 1 70 ? 6.054 7.110 -16.275 1.00 94.69 70 TRP A C 1
ATOM 536 O O . TRP A 1 70 ? 4.928 6.994 -16.765 1.00 94.69 70 TRP A O 1
ATOM 546 N N . LEU A 1 71 ? 6.273 7.562 -15.032 1.00 94.44 71 LEU A N 1
ATOM 547 C CA . LEU A 1 71 ? 5.213 8.013 -14.128 1.00 94.44 71 LEU A CA 1
ATOM 548 C C . LEU A 1 71 ? 4.584 9.329 -14.598 1.00 94.44 71 LEU A C 1
ATOM 550 O O . LEU A 1 71 ? 3.362 9.408 -14.636 1.00 94.44 71 LEU A O 1
ATOM 554 N N . ILE A 1 72 ? 5.397 10.314 -14.999 1.00 95.81 72 ILE A N 1
ATOM 555 C CA . ILE A 1 72 ? 4.923 11.628 -15.478 1.00 95.81 72 ILE A CA 1
ATOM 556 C C . ILE A 1 72 ? 4.087 11.503 -16.760 1.00 95.81 72 ILE A C 1
ATOM 558 O O . ILE A 1 72 ? 3.144 12.252 -16.968 1.00 95.81 72 ILE A O 1
ATOM 562 N N . GLU A 1 73 ? 4.419 10.566 -17.646 1.00 95.94 73 GLU A N 1
ATOM 563 C CA . GLU A 1 73 ? 3.674 10.384 -18.900 1.00 95.94 73 GLU A CA 1
ATOM 564 C C . GLU A 1 73 ? 2.272 9.788 -18.710 1.00 95.94 73 GLU A C 1
ATOM 566 O O . GLU A 1 73 ? 1.449 9.843 -19.625 1.00 95.94 73 GLU A O 1
ATOM 571 N N . ARG A 1 74 ? 2.014 9.140 -17.571 1.00 92.75 74 ARG A N 1
ATOM 572 C CA . ARG A 1 74 ? 0.807 8.328 -17.349 1.00 92.75 74 ARG A CA 1
ATOM 573 C C . ARG A 1 74 ? -0.134 8.894 -16.292 1.00 92.75 74 ARG A C 1
ATOM 575 O O . ARG A 1 74 ? -1.272 8.428 -16.232 1.00 92.75 74 ARG A O 1
ATOM 582 N N . TYR A 1 75 ? 0.327 9.852 -15.492 1.00 90.12 75 TYR A N 1
ATOM 583 C CA . TYR A 1 75 ? -0.402 10.473 -14.386 1.00 90.12 75 TYR A CA 1
ATOM 584 C C . TYR A 1 75 ? -0.129 11.974 -14.352 1.00 90.12 75 TYR A C 1
ATOM 586 O O . TYR A 1 75 ? -1.106 12.724 -14.141 1.00 90.12 75 TYR A O 1
#

Radius of gyration: 16.41 Å; chains: 1; bounding box: 34×27×42 Å